Protein AF-A0A6C0LIT8-F1 (afdb_monomer)

pLDDT: mean 76.15, std 15.79, range [43.91, 97.25]

Mean predicted aligned error: 13.88 Å

Foldseek 3Di:
DPPPVVVVVVPVPPPDPPVVVVVVVVVVVVVVVVVVVVVVVVVVVVVVVVVVVCQVVLLVVLQVVLVVLVPDDADPVLSVVSNCCSVPVRNCSVVSVVVDCRRSVPDPPDPPPPPPDD

Secondary structure (DSSP, 8-state):
---HHHHHHHHTTSSSHHHHHHHHHHHHHHHHHHHHHHHHHHHHHHHHHHHHHHHHHHHHHHHHHHHHHHTSS--HHHHHHHHHHHHHHGGGHHHHHHH-TTTTTT-TT---------

Sequence (118 aa):
MTDFTRDLKLNEKREPFSNTVKISSYYNVSEYNILSQIIIWIYYVWWGLIFLSIWIVAGLSAFFASIACLFYDSSLGDKIAGLLIAMLFGPFYWFFYIYKSTYCNSYPAYMPVVNYYD

Radius of gyration: 35.75 Å; Cα contacts (8 Å, |Δi|>4): 61; chains: 1; bounding box: 73×30×105 Å

Organism: NCBI:txid1070528

Solvent-accessible surface area (backbone atoms only — not comparable to full-atom values): 6940 Å² total; per-residue (Å²): 145,80,72,73,71,65,61,61,72,67,65,74,80,76,76,72,67,72,60,56,58,54,53,57,52,53,54,58,56,55,52,52,56,51,55,54,50,52,53,53,51,53,52,52,52,53,53,50,52,54,53,52,50,51,47,51,54,41,16,51,51,28,40,53,50,35,58,58,36,62,78,41,81,49,59,72,66,57,46,52,51,44,41,52,35,10,73,76,48,20,47,54,24,57,56,55,49,68,73,34,75,61,56,40,64,77,64,95,82,67,82,73,84,74,79,85,74,135

Structure (mmCIF, N/CA/C/O backbone):
data_AF-A0A6C0LIT8-F1
#
_entry.id   AF-A0A6C0LIT8-F1
#
loop_
_atom_site.group_PDB
_atom_site.id
_atom_site.type_symbol
_atom_site.label_atom_id
_atom_site.label_alt_id
_atom_site.label_comp_id
_atom_site.label_asym_id
_atom_site.label_entity_id
_atom_site.label_seq_id
_atom_site.pdbx_PDB_ins_code
_atom_site.Cartn_x
_atom_site.Cartn_y
_atom_site.Cartn_z
_atom_site.occupancy
_atom_site.B_iso_or_equiv
_atom_site.auth_seq_id
_atom_site.auth_comp_id
_atom_site.auth_asym_id
_atom_site.auth_atom_id
_atom_site.pdbx_PDB_model_num
ATOM 1 N N . MET A 1 1 ? -54.266 19.699 71.898 1.00 55.69 1 MET A N 1
ATOM 2 C CA . MET A 1 1 ? -52.949 19.027 71.820 1.00 55.69 1 MET A CA 1
ATOM 3 C C . MET A 1 1 ? -53.089 17.769 70.954 1.00 55.69 1 MET A C 1
ATOM 5 O O . MET A 1 1 ? -52.982 16.665 71.458 1.00 55.69 1 MET A O 1
ATOM 9 N N . THR A 1 2 ? -53.433 17.921 69.668 1.00 58.38 2 THR A N 1
ATOM 10 C CA . THR A 1 2 ? -53.763 16.793 68.758 1.00 58.38 2 THR A CA 1
ATOM 11 C C . THR A 1 2 ? -53.360 17.043 67.297 1.00 58.38 2 THR A C 1
ATOM 13 O O . THR A 1 2 ? -53.757 16.285 66.418 1.00 58.38 2 THR A O 1
ATOM 16 N N . ASP A 1 3 ? -52.571 18.083 67.008 1.00 59.72 3 ASP A N 1
ATOM 17 C CA . ASP A 1 3 ? -52.369 18.527 65.617 1.00 59.72 3 ASP A CA 1
ATOM 18 C C . ASP A 1 3 ? -51.048 18.063 64.979 1.00 59.72 3 ASP A C 1
ATOM 20 O O . ASP A 1 3 ? -50.914 18.069 63.765 1.00 59.72 3 ASP A O 1
ATOM 24 N N . PHE A 1 4 ? -50.090 17.563 65.764 1.00 62.50 4 PHE A N 1
ATOM 25 C CA . PHE A 1 4 ? -48.741 17.259 65.261 1.00 62.50 4 PHE A CA 1
ATOM 26 C C . PHE A 1 4 ? -48.618 15.907 64.529 1.00 62.50 4 PHE A C 1
ATOM 28 O O . PHE A 1 4 ? -47.696 15.681 63.749 1.00 62.50 4 PHE A O 1
ATOM 35 N 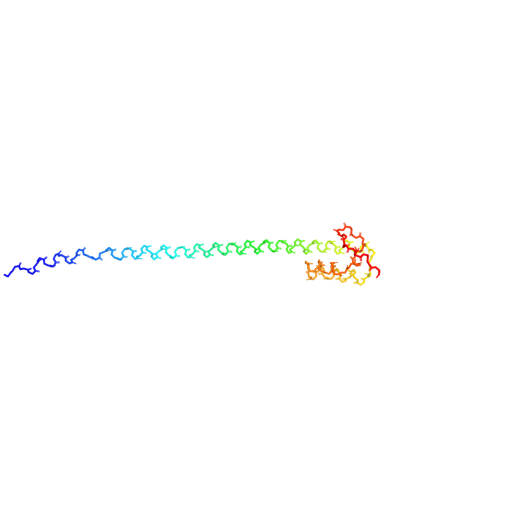N . THR A 1 5 ? -49.550 14.976 64.745 1.00 61.19 5 THR A N 1
ATOM 36 C CA . THR A 1 5 ? -49.511 13.637 64.128 1.00 61.19 5 THR A CA 1
ATOM 37 C C . THR A 1 5 ? -50.040 13.601 62.695 1.00 61.19 5 THR A C 1
ATOM 39 O O . THR A 1 5 ? -49.826 12.605 62.001 1.00 61.19 5 THR A O 1
ATOM 42 N N . ARG A 1 6 ? -50.711 14.661 62.220 1.00 59.78 6 ARG A N 1
ATOM 43 C CA . ARG A 1 6 ? -51.253 14.706 60.852 1.00 59.78 6 ARG A CA 1
ATOM 44 C C . ARG A 1 6 ? -50.184 15.054 59.811 1.00 59.78 6 ARG A C 1
ATOM 46 O O . ARG A 1 6 ? -50.210 14.488 58.721 1.00 59.78 6 ARG A O 1
ATOM 53 N N . ASP A 1 7 ? -49.200 15.873 60.177 1.00 58.22 7 ASP A N 1
ATOM 54 C CA . ASP A 1 7 ? -48.156 16.340 59.254 1.00 58.22 7 ASP A CA 1
ATOM 55 C C . ASP A 1 7 ? -47.043 15.311 59.020 1.00 58.22 7 ASP A C 1
ATOM 57 O O . ASP A 1 7 ? -46.482 15.227 57.926 1.00 58.22 7 ASP A O 1
ATOM 61 N N . LEU A 1 8 ? -46.774 14.439 59.999 1.00 60.09 8 LEU A N 1
ATOM 62 C CA . LEU A 1 8 ? -45.785 13.365 59.844 1.00 60.09 8 LEU A CA 1
ATOM 63 C C . LEU A 1 8 ? -46.221 12.310 58.815 1.00 60.09 8 LEU A C 1
ATOM 65 O O . LEU A 1 8 ? -45.389 11.778 58.085 1.00 60.09 8 LEU A O 1
ATOM 69 N N . LYS A 1 9 ? -47.529 12.062 58.675 1.00 57.44 9 LYS A N 1
ATOM 70 C CA . LYS A 1 9 ? -48.057 11.070 57.722 1.00 57.44 9 LYS A CA 1
ATOM 71 C C . LYS A 1 9 ? -48.025 11.534 56.260 1.00 57.44 9 LYS A C 1
ATOM 73 O O . LYS A 1 9 ? -48.156 10.707 55.359 1.00 57.44 9 LYS A O 1
ATOM 78 N N . LEU A 1 10 ? -47.864 12.836 56.012 1.00 58.12 10 LEU A N 1
ATOM 79 C CA . LEU A 1 10 ? -47.835 13.416 54.663 1.00 58.12 1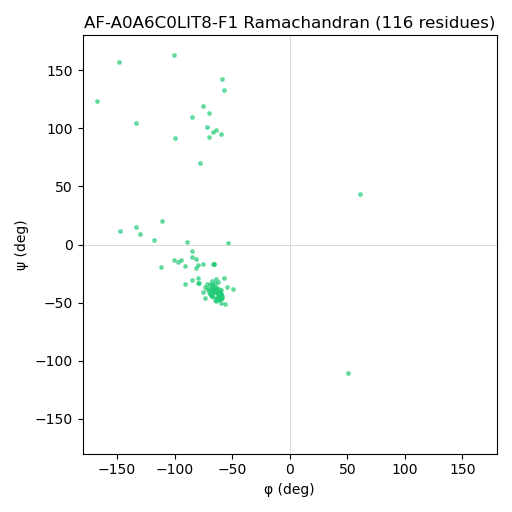0 LEU A CA 1
ATOM 80 C C . LEU A 1 10 ? -46.425 13.491 54.059 1.00 58.12 10 LEU A C 1
ATOM 82 O O . LEU A 1 10 ? -46.301 13.579 52.836 1.00 58.12 10 LEU A O 1
ATOM 86 N N . ASN A 1 11 ? -45.372 13.410 54.877 1.00 54.59 11 ASN A N 1
ATOM 87 C CA . ASN A 1 11 ? -43.986 13.541 54.414 1.00 54.59 11 ASN A CA 1
ATOM 88 C C . ASN A 1 11 ? -43.285 12.210 54.102 1.00 54.59 11 ASN A C 1
ATOM 90 O O . ASN A 1 11 ? -42.276 12.212 53.408 1.00 54.59 11 ASN A O 1
ATOM 94 N N . GLU A 1 12 ? -43.834 11.068 54.513 1.00 59.53 12 GLU A N 1
ATOM 95 C CA . GLU A 1 12 ? -43.211 9.757 54.260 1.00 59.53 12 GLU A CA 1
ATOM 96 C C . GLU A 1 12 ? -43.445 9.228 52.829 1.00 59.53 12 GLU A C 1
ATOM 98 O O . GLU A 1 12 ? -42.721 8.368 52.337 1.00 59.53 12 GLU A O 1
ATOM 103 N N . LYS A 1 13 ? -44.430 9.764 52.096 1.00 54.25 13 LYS A N 1
ATOM 104 C CA . LYS A 1 13 ? -44.814 9.240 50.771 1.00 54.25 13 LYS A CA 1
ATOM 105 C C . LYS A 1 13 ? -44.068 9.836 49.571 1.00 54.25 13 LYS A C 1
ATOM 107 O O . LYS A 1 13 ? -44.396 9.475 48.441 1.00 54.25 13 LYS A O 1
ATOM 112 N N . ARG A 1 14 ? -43.107 10.748 49.762 1.00 58.53 14 ARG A N 1
ATOM 113 C CA . ARG A 1 14 ? -42.633 11.629 48.675 1.00 58.53 14 ARG A CA 1
ATOM 114 C C . ARG A 1 14 ? -41.209 11.406 48.142 1.00 58.53 14 ARG A C 1
ATOM 116 O O . ARG A 1 14 ? -40.702 12.303 47.486 1.00 58.53 14 ARG A O 1
ATOM 123 N N . GLU A 1 15 ? -40.580 10.244 48.343 1.00 65.62 15 GLU A N 1
ATOM 124 C CA . GLU A 1 15 ? -39.136 10.085 48.038 1.00 65.62 15 GLU A CA 1
ATOM 125 C C . GLU A 1 15 ? -38.647 8.874 47.181 1.00 65.62 15 GLU A C 1
ATOM 127 O O . GLU A 1 15 ? -37.436 8.749 47.024 1.00 65.62 15 GLU A O 1
ATOM 132 N N . PRO A 1 16 ? -39.451 8.005 46.520 1.00 57.81 16 PRO A N 1
ATOM 133 C CA . PRO A 1 16 ? -38.854 6.975 45.641 1.00 57.81 16 PRO A CA 1
ATOM 134 C C . PRO A 1 16 ? -38.814 7.317 44.134 1.00 57.81 16 PRO A C 1
ATOM 136 O O . PRO A 1 16 ? -38.099 6.661 43.376 1.00 57.81 16 PRO A O 1
ATOM 139 N N . PHE A 1 17 ? -39.560 8.323 43.658 1.00 61.84 17 PHE A N 1
ATOM 140 C CA . PHE A 1 17 ? -39.765 8.520 42.208 1.00 61.84 17 PHE A CA 1
ATOM 141 C C . PHE A 1 17 ? -38.653 9.325 41.507 1.00 61.84 17 PHE A C 1
ATOM 143 O O . PHE A 1 17 ? -38.350 9.091 40.342 1.00 61.84 17 PHE A O 1
ATOM 150 N N . SER A 1 18 ? -37.994 10.252 42.208 1.00 60.62 18 SER A N 1
ATOM 151 C CA . SER A 1 18 ? -36.944 11.102 41.612 1.00 60.62 18 SER A CA 1
ATOM 152 C C . SER A 1 18 ? -35.670 10.316 41.263 1.00 60.62 18 SER A C 1
ATOM 154 O O . SER A 1 18 ? -35.015 10.572 40.250 1.00 60.62 18 SER A O 1
ATOM 156 N N . ASN A 1 19 ? -35.336 9.309 42.072 1.00 60.41 19 ASN A N 1
ATOM 157 C CA . ASN A 1 19 ? -34.105 8.537 41.907 1.00 60.41 19 ASN A CA 1
ATOM 158 C C . ASN A 1 19 ? -34.212 7.485 40.795 1.00 60.41 19 ASN A C 1
ATOM 160 O O . ASN A 1 19 ? -33.244 7.255 40.076 1.00 60.41 19 ASN A O 1
ATOM 164 N N . THR A 1 20 ? -35.389 6.899 40.581 1.00 61.72 20 THR A N 1
ATOM 165 C CA . THR A 1 20 ? -35.601 5.890 39.530 1.00 61.72 20 THR A CA 1
ATOM 166 C C . THR A 1 20 ? -35.541 6.485 38.119 1.00 61.72 20 THR A C 1
ATOM 168 O O . THR A 1 20 ? -34.941 5.881 37.229 1.00 61.72 20 THR A O 1
ATOM 171 N N . VAL A 1 21 ? -36.050 7.706 37.917 1.00 66.75 21 VAL A N 1
ATOM 172 C CA . VAL A 1 21 ? -35.983 8.403 36.615 1.00 66.75 21 VAL A CA 1
ATOM 173 C C . VAL A 1 21 ? -34.542 8.783 36.241 1.00 66.75 21 VAL A C 1
ATOM 175 O O . VAL A 1 21 ? -34.144 8.645 35.083 1.00 66.75 21 VAL A O 1
ATOM 178 N N . LYS A 1 22 ? -33.720 9.205 37.212 1.00 67.56 22 LYS A N 1
ATOM 179 C CA . LYS A 1 22 ? -32.308 9.552 36.966 1.00 67.56 22 LYS A CA 1
ATOM 180 C C . LYS A 1 22 ? -31.458 8.343 36.579 1.00 67.56 22 LYS A C 1
ATOM 182 O O . LYS A 1 22 ? -30.606 8.462 35.702 1.00 67.56 22 LYS A O 1
ATOM 187 N N . ILE A 1 23 ? -31.706 7.190 37.200 1.00 64.31 23 ILE A N 1
ATOM 188 C CA . ILE A 1 23 ? -30.954 5.960 36.930 1.00 64.31 23 ILE A CA 1
ATOM 189 C C . ILE A 1 23 ? -31.242 5.459 35.506 1.00 64.31 23 ILE A C 1
ATOM 191 O O . ILE A 1 23 ? -30.307 5.165 34.768 1.00 64.31 23 ILE A O 1
ATOM 195 N N . SER A 1 24 ? -32.508 5.450 35.071 1.00 67.25 24 SER A N 1
ATOM 196 C CA . SER A 1 24 ? -32.876 5.013 33.714 1.00 67.25 24 SER A CA 1
ATOM 197 C C . SER A 1 24 ? -32.249 5.877 32.608 1.00 67.25 24 SER A C 1
ATOM 199 O O . SER A 1 24 ? -31.794 5.349 31.596 1.00 67.25 24 SER A O 1
ATOM 201 N N . SER A 1 25 ? -32.151 7.194 32.812 1.00 66.12 25 SER A N 1
ATOM 202 C CA . SER A 1 25 ? -31.486 8.097 31.861 1.00 66.12 25 SER A CA 1
ATOM 203 C C . SER A 1 25 ? -29.978 7.822 31.745 1.00 66.12 25 SER A C 1
ATOM 205 O O . SER A 1 25 ? -29.437 7.786 30.641 1.00 66.12 25 SER A O 1
ATOM 207 N N . TYR A 1 26 ? -29.301 7.547 32.866 1.00 67.38 26 TYR A N 1
ATOM 208 C CA . TYR A 1 26 ? -27.855 7.293 32.878 1.00 67.38 26 TYR A CA 1
ATOM 209 C C . TYR A 1 26 ? -27.456 6.014 32.128 1.00 67.38 26 TYR A C 1
ATOM 211 O O . TYR A 1 26 ? -26.444 6.017 31.427 1.00 67.38 26 TYR A O 1
ATOM 219 N N . TYR A 1 27 ? -28.254 4.945 32.233 1.00 68.06 27 TYR A N 1
ATOM 220 C CA . TYR A 1 27 ? -28.010 3.703 31.490 1.00 68.06 27 TYR A CA 1
ATOM 221 C C . TYR A 1 27 ? -28.206 3.878 29.977 1.00 68.06 27 TYR A C 1
ATOM 223 O O . TYR A 1 27 ? -27.375 3.425 29.196 1.00 68.06 27 TYR A O 1
ATOM 231 N N . ASN A 1 28 ? -29.237 4.613 29.550 1.00 66.00 28 ASN A N 1
ATOM 232 C CA . ASN A 1 28 ? -29.483 4.846 28.123 1.00 66.00 28 ASN A CA 1
ATOM 233 C C . ASN A 1 28 ? -28.379 5.696 27.458 1.00 66.00 28 ASN A C 1
ATOM 235 O O . ASN A 1 28 ? -28.025 5.465 26.302 1.00 66.00 28 ASN A O 1
ATOM 239 N N . VAL A 1 29 ? -27.807 6.668 28.181 1.00 73.94 29 VAL A N 1
ATOM 240 C CA . VAL A 1 29 ? -26.719 7.519 27.664 1.00 73.94 29 VAL A CA 1
ATOM 241 C C . VAL A 1 29 ? -25.388 6.757 27.579 1.00 73.94 29 VAL A C 1
ATOM 243 O O . VAL A 1 29 ? -24.623 6.968 26.636 1.00 73.94 29 VAL A O 1
ATOM 246 N N . SER A 1 30 ? -25.090 5.864 28.531 1.00 75.00 30 SER A N 1
ATOM 247 C CA . SER A 1 30 ? -23.843 5.088 28.513 1.00 75.00 30 SER A CA 1
ATOM 248 C C . SER A 1 30 ? -23.836 4.014 27.422 1.00 75.00 30 SER A C 1
ATOM 250 O O . SER A 1 30 ? -22.821 3.842 26.748 1.00 75.00 30 SER A O 1
ATOM 252 N N . GLU A 1 31 ? -24.967 3.350 27.185 1.00 75.75 31 GLU A N 1
ATOM 253 C CA . GLU A 1 31 ? -25.089 2.292 26.178 1.00 75.75 31 GLU A CA 1
ATOM 254 C C . GLU A 1 31 ? -24.996 2.841 24.743 1.00 75.75 31 GLU A C 1
ATOM 256 O O . GLU A 1 31 ? -24.283 2.282 23.905 1.00 75.75 31 GLU A O 1
ATOM 261 N N . TYR A 1 32 ? -25.604 4.004 24.473 1.00 77.00 32 TYR A N 1
ATOM 262 C CA . TYR A 1 32 ? -25.520 4.658 23.161 1.00 77.00 32 TYR A CA 1
ATOM 263 C C . TYR A 1 32 ? -24.087 5.078 22.796 1.00 77.00 32 TYR A C 1
ATOM 265 O O . TYR A 1 32 ? -23.650 4.915 21.652 1.0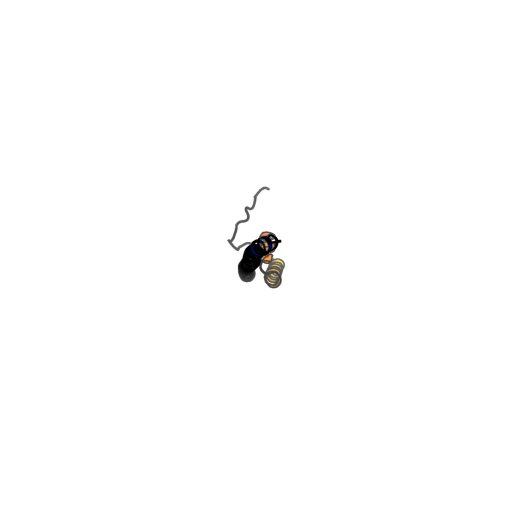0 77.00 32 TYR A O 1
ATOM 273 N N . ASN A 1 33 ? -23.320 5.567 23.774 1.00 83.25 33 ASN A N 1
ATOM 274 C CA . ASN A 1 33 ? -21.926 5.948 23.555 1.00 83.25 33 ASN A CA 1
ATOM 275 C C . ASN A 1 33 ? -21.040 4.743 23.202 1.00 83.25 33 ASN A C 1
ATOM 277 O O . ASN A 1 33 ? -20.123 4.888 22.397 1.00 83.25 33 ASN A O 1
ATOM 281 N N . ILE A 1 34 ? -21.320 3.553 23.742 1.00 88.88 34 ILE A N 1
ATOM 282 C CA . ILE A 1 34 ? -20.540 2.341 23.451 1.00 88.88 34 ILE A CA 1
ATOM 283 C C . ILE A 1 34 ? -20.848 1.820 22.041 1.00 88.88 34 ILE A C 1
ATOM 285 O O . ILE A 1 34 ? -19.923 1.538 21.277 1.00 88.88 34 ILE A O 1
ATOM 289 N N . LEU A 1 35 ? -22.128 1.746 21.663 1.00 88.38 35 LEU A N 1
ATOM 290 C CA . LEU A 1 35 ? -22.535 1.273 20.334 1.00 88.38 35 LEU A CA 1
ATOM 291 C C . LEU A 1 35 ? -21.991 2.171 19.214 1.00 88.38 35 LEU A C 1
ATOM 293 O O . LEU A 1 35 ? -21.472 1.667 18.218 1.00 88.38 35 LEU A O 1
ATOM 297 N N . SER A 1 36 ? -22.040 3.492 19.403 1.00 90.06 36 SER A N 1
ATOM 298 C CA . SER A 1 36 ? -21.488 4.470 18.455 1.00 90.06 36 SER A CA 1
ATOM 299 C C . SER A 1 36 ? -19.987 4.269 18.218 1.00 90.06 36 SER A C 1
ATOM 301 O O . SER A 1 36 ? -19.537 4.207 17.073 1.00 90.06 36 SER A O 1
ATOM 303 N N . GLN A 1 37 ? -19.211 4.080 19.290 1.00 91.88 37 GLN A N 1
ATOM 304 C CA . GLN A 1 37 ? -17.770 3.848 19.182 1.00 91.88 37 GLN A CA 1
ATOM 305 C C . GLN A 1 37 ? -17.468 2.575 18.385 1.00 91.88 37 GLN A C 1
ATOM 307 O O . GLN A 1 37 ? -16.648 2.606 17.471 1.00 91.88 37 GLN A O 1
ATOM 312 N N . ILE A 1 38 ? -18.165 1.470 18.664 1.00 95.56 38 ILE A N 1
ATOM 313 C CA . ILE A 1 38 ? -17.956 0.193 17.960 1.00 95.56 38 ILE A CA 1
ATOM 314 C C . ILE A 1 38 ? -18.203 0.339 16.452 1.00 95.56 38 ILE A C 1
ATOM 316 O O . ILE A 1 38 ? -17.406 -0.151 15.652 1.00 95.56 38 ILE A O 1
ATOM 320 N N . ILE A 1 39 ? -19.262 1.046 16.047 1.00 95.94 39 ILE A N 1
ATOM 321 C CA . ILE A 1 39 ? -19.576 1.279 14.628 1.00 95.94 39 ILE A CA 1
ATOM 322 C C . ILE A 1 39 ? -18.447 2.054 13.938 1.00 95.94 39 ILE A C 1
ATOM 324 O O . ILE A 1 39 ? -18.032 1.692 12.836 1.00 95.94 39 ILE A O 1
ATOM 328 N N . ILE A 1 40 ? -17.917 3.086 14.599 1.00 95.50 40 ILE A N 1
ATOM 329 C CA . ILE A 1 40 ? -16.802 3.885 14.083 1.00 95.50 40 ILE A CA 1
ATOM 330 C C . ILE A 1 40 ? -15.561 3.005 13.872 1.00 95.50 40 ILE A C 1
ATOM 332 O O . ILE A 1 40 ? -14.951 3.047 12.803 1.00 95.50 40 ILE A O 1
ATOM 336 N N . TRP A 1 41 ? -15.219 2.153 14.842 1.00 96.06 41 TRP A N 1
ATOM 337 C CA . TRP A 1 41 ? -14.103 1.211 14.712 1.00 96.06 41 TRP A CA 1
ATOM 338 C C . TRP A 1 41 ? -14.294 0.243 13.543 1.00 96.06 41 TRP A C 1
ATOM 340 O O . TRP A 1 41 ? -13.376 0.069 12.742 1.00 96.06 41 TRP A O 1
ATOM 350 N N . ILE A 1 42 ? -15.486 -0.341 13.397 1.00 97.06 42 ILE A N 1
ATOM 351 C CA . ILE A 1 42 ? -15.806 -1.245 12.283 1.00 97.06 42 ILE A CA 1
ATOM 352 C C . ILE A 1 42 ? -15.627 -0.530 10.940 1.00 97.06 42 ILE A C 1
ATOM 354 O O . ILE A 1 42 ? -15.025 -1.094 10.027 1.00 97.06 42 ILE A O 1
ATOM 358 N N . TYR A 1 43 ? -16.098 0.712 10.825 1.00 97.06 43 TYR A N 1
ATOM 359 C CA . TYR A 1 43 ? -15.965 1.508 9.607 1.00 97.06 43 TYR A CA 1
ATOM 360 C C . TYR A 1 43 ? -14.499 1.759 9.229 1.00 97.06 43 TYR A C 1
ATOM 362 O O . TYR A 1 43 ? -14.121 1.550 8.075 1.00 97.06 43 TYR A O 1
ATOM 370 N N . TYR A 1 44 ? -13.653 2.146 10.189 1.00 96.81 44 TYR A N 1
ATOM 371 C CA . TYR A 1 44 ? -12.225 2.360 9.934 1.00 96.81 44 TYR A CA 1
ATOM 372 C C . TYR A 1 44 ? -11.490 1.072 9.568 1.00 96.81 44 TYR A C 1
ATOM 374 O O . TYR A 1 44 ? -10.655 1.082 8.664 1.00 96.81 44 TYR A O 1
ATOM 382 N N . VAL A 1 45 ? -11.819 -0.042 10.227 1.00 97.25 45 VAL A N 1
ATOM 383 C CA . VAL A 1 45 ? -11.248 -1.354 9.898 1.00 97.25 45 VAL A CA 1
ATOM 384 C C . VAL A 1 45 ? -11.610 -1.749 8.466 1.00 97.25 45 VAL A C 1
ATOM 386 O O . VAL A 1 45 ? -10.729 -2.126 7.694 1.00 97.25 45 VAL A O 1
ATOM 389 N N . TRP A 1 46 ? -12.877 -1.598 8.075 1.00 96.44 46 TRP A N 1
ATOM 390 C CA . TRP A 1 46 ? -13.328 -1.868 6.708 1.00 96.44 46 TRP A CA 1
ATOM 391 C C . TRP A 1 46 ? -12.616 -1.001 5.670 1.00 96.44 46 TRP A C 1
ATOM 393 O O . TRP A 1 46 ? -12.125 -1.519 4.666 1.00 96.44 46 TRP A O 1
ATOM 403 N N . TRP A 1 47 ? -12.499 0.302 5.924 1.00 96.38 47 TRP A N 1
ATOM 404 C CA . TRP A 1 47 ? -11.757 1.208 5.046 1.00 96.38 47 TRP A CA 1
ATOM 405 C C . TRP A 1 47 ? -10.283 0.825 4.908 1.00 96.38 47 TRP A C 1
ATOM 407 O O . TRP A 1 47 ? -9.745 0.844 3.799 1.00 96.38 47 TRP A O 1
ATOM 417 N N . GLY A 1 48 ? -9.643 0.423 6.008 1.00 97.12 48 GLY A N 1
ATOM 418 C CA . GLY A 1 48 ? -8.267 -0.065 6.002 1.00 97.12 48 GLY A CA 1
ATOM 419 C C . GLY A 1 48 ? -8.087 -1.305 5.124 1.00 97.12 48 GLY A C 1
ATOM 420 O O . GLY A 1 48 ? -7.138 -1.369 4.345 1.00 97.12 48 GLY A O 1
ATOM 421 N N . LEU A 1 49 ? -9.023 -2.258 5.183 1.00 96.62 49 LEU A N 1
ATOM 422 C CA . LEU A 1 49 ? -8.987 -3.466 4.352 1.00 96.62 49 LEU A CA 1
ATOM 423 C C . LEU A 1 49 ? -9.128 -3.152 2.860 1.00 96.62 49 LEU A C 1
ATOM 425 O O . LEU A 1 49 ? -8.414 -3.737 2.042 1.00 96.62 49 LEU A O 1
ATOM 429 N N . ILE A 1 50 ? -10.005 -2.215 2.495 1.00 96.88 50 ILE A N 1
ATOM 430 C CA . ILE A 1 50 ? -10.183 -1.791 1.098 1.00 96.88 50 ILE A CA 1
ATOM 431 C C . ILE A 1 50 ? -8.899 -1.137 0.582 1.00 96.88 50 ILE A C 1
ATOM 433 O O . ILE A 1 50 ? -8.398 -1.514 -0.478 1.00 96.88 50 ILE A O 1
ATOM 437 N N . PHE A 1 51 ? -8.333 -0.203 1.349 1.00 96.19 51 PHE A N 1
ATOM 438 C CA . PHE A 1 51 ? -7.088 0.469 0.984 1.00 96.19 51 PHE A CA 1
ATOM 439 C C . PHE A 1 51 ? -5.931 -0.524 0.820 1.00 96.19 51 PHE A C 1
ATOM 441 O O . PHE A 1 51 ? -5.224 -0.491 -0.187 1.00 96.19 51 PHE A O 1
ATOM 448 N N . LEU A 1 52 ? -5.782 -1.459 1.764 1.00 95.50 52 LEU A N 1
ATOM 449 C CA . LEU A 1 52 ? -4.763 -2.505 1.708 1.00 95.50 52 LEU A CA 1
ATOM 450 C C . LEU A 1 52 ? -4.933 -3.401 0.474 1.00 95.50 52 LEU A C 1
ATOM 452 O O . LEU A 1 52 ? -3.955 -3.729 -0.193 1.00 95.50 52 LEU A O 1
ATOM 456 N N . SER A 1 53 ? -6.173 -3.761 0.141 1.00 95.06 53 SER A N 1
ATOM 457 C CA . SER A 1 53 ? -6.475 -4.596 -1.025 1.00 95.06 53 SER A CA 1
ATOM 458 C C . SER A 1 53 ? -6.082 -3.899 -2.328 1.00 95.06 53 SER A C 1
ATOM 460 O O . SER A 1 53 ? -5.405 -4.493 -3.167 1.00 95.06 53 SER A O 1
ATOM 462 N N . ILE A 1 54 ? -6.434 -2.617 -2.477 1.00 95.00 54 ILE A N 1
ATOM 463 C CA . ILE A 1 54 ? -6.042 -1.805 -3.638 1.00 95.00 54 ILE A CA 1
ATOM 464 C C . ILE A 1 54 ? -4.516 -1.687 -3.712 1.00 95.00 54 ILE A C 1
ATOM 466 O O . ILE A 1 54 ? -3.947 -1.836 -4.792 1.00 95.00 54 ILE A O 1
ATOM 470 N N . TRP A 1 55 ? -3.841 -1.484 -2.577 1.00 93.75 55 TRP A N 1
ATOM 471 C CA . TRP A 1 55 ? -2.383 -1.377 -2.511 1.00 93.75 55 TRP A CA 1
ATOM 472 C C . TRP A 1 55 ? -1.679 -2.651 -2.991 1.00 93.75 55 TRP A C 1
ATOM 474 O O . TRP A 1 55 ? -0.742 -2.580 -3.787 1.00 93.75 55 TRP A O 1
ATOM 484 N N . ILE A 1 56 ? -2.156 -3.821 -2.556 1.00 94.19 56 ILE A N 1
ATOM 485 C CA . ILE A 1 56 ? -1.612 -5.121 -2.969 1.00 94.19 56 ILE A CA 1
ATOM 486 C C . ILE A 1 56 ? -1.831 -5.346 -4.465 1.00 94.19 56 ILE A C 1
ATOM 488 O O . ILE A 1 56 ? -0.888 -5.704 -5.166 1.00 94.19 56 ILE A O 1
ATOM 492 N N . VAL A 1 57 ? -3.042 -5.105 -4.975 1.00 94.44 57 VAL A N 1
ATOM 493 C CA . VAL A 1 57 ? -3.346 -5.288 -6.404 1.00 94.44 57 VAL A CA 1
ATOM 494 C C . VAL A 1 57 ? -2.521 -4.330 -7.264 1.00 94.44 57 VAL A C 1
ATOM 496 O O . VAL A 1 57 ? -1.963 -4.742 -8.282 1.00 94.44 57 VAL A O 1
ATOM 499 N N . ALA A 1 58 ? -2.379 -3.072 -6.847 1.00 91.31 58 ALA A N 1
ATOM 500 C CA . ALA A 1 58 ? -1.576 -2.077 -7.549 1.00 91.31 58 ALA A CA 1
ATOM 501 C C . ALA A 1 58 ? -0.071 -2.407 -7.520 1.00 91.31 58 ALA A C 1
ATOM 503 O O . ALA A 1 58 ? 0.606 -2.224 -8.530 1.00 91.31 58 ALA A O 1
ATOM 504 N N . GLY A 1 59 ? 0.455 -2.931 -6.409 1.00 90.44 59 GLY A N 1
ATOM 505 C CA . GLY A 1 59 ? 1.845 -3.387 -6.317 1.00 90.44 59 GLY A CA 1
ATOM 506 C C . GLY A 1 59 ? 2.113 -4.657 -7.130 1.00 90.44 59 GLY A C 1
ATOM 507 O O . GLY A 1 59 ? 3.123 -4.755 -7.824 1.00 90.44 59 GLY A O 1
ATOM 508 N N . LEU A 1 60 ? 1.183 -5.611 -7.109 1.00 91.88 60 LEU A N 1
ATOM 509 C CA . LEU A 1 60 ? 1.307 -6.852 -7.867 1.00 91.88 60 LEU A CA 1
ATOM 510 C C . LEU A 1 60 ? 1.240 -6.595 -9.378 1.00 91.88 60 LEU A C 1
ATOM 512 O O . LEU A 1 60 ? 2.060 -7.110 -10.136 1.00 91.88 60 LEU A O 1
ATOM 516 N N . SER A 1 61 ? 0.301 -5.758 -9.820 1.00 90.56 61 SER A N 1
ATOM 517 C CA . SER A 1 61 ? 0.210 -5.349 -11.226 1.00 90.56 61 SER A CA 1
ATOM 518 C C . SER A 1 61 ? 1.434 -4.547 -11.676 1.00 90.56 61 SER A C 1
ATOM 520 O O . SER A 1 61 ? 1.916 -4.782 -12.780 1.00 90.56 61 SER A O 1
ATOM 522 N N . ALA A 1 62 ? 1.998 -3.688 -10.820 1.00 88.94 62 ALA A N 1
ATOM 523 C CA . ALA A 1 62 ? 3.259 -2.998 -11.090 1.00 88.94 62 ALA A CA 1
ATOM 524 C C . ALA A 1 62 ? 4.432 -3.967 -11.309 1.00 88.94 62 ALA A C 1
ATOM 526 O O . ALA A 1 62 ? 5.225 -3.789 -12.232 1.00 88.94 62 ALA A O 1
ATOM 527 N N . PHE A 1 63 ? 4.528 -5.022 -10.497 1.00 87.25 63 PHE A N 1
ATOM 528 C CA . PHE A 1 63 ? 5.557 -6.048 -10.655 1.00 87.25 63 PHE A CA 1
ATOM 529 C C . PHE A 1 63 ? 5.430 -6.787 -11.995 1.00 87.25 63 PHE A C 1
ATOM 531 O O . PHE A 1 63 ? 6.408 -6.896 -12.737 1.00 87.25 63 PHE A O 1
ATOM 538 N N . PHE A 1 64 ? 4.220 -7.230 -12.351 1.00 88.88 64 PHE A N 1
ATOM 539 C CA . PHE A 1 64 ? 3.976 -7.879 -13.643 1.00 88.88 64 PHE A CA 1
ATOM 540 C C . PHE A 1 64 ? 4.208 -6.938 -14.829 1.00 88.88 64 PHE A C 1
ATOM 542 O O . PHE A 1 64 ? 4.817 -7.352 -15.815 1.00 88.88 64 PHE A O 1
ATOM 549 N N . ALA A 1 65 ? 3.7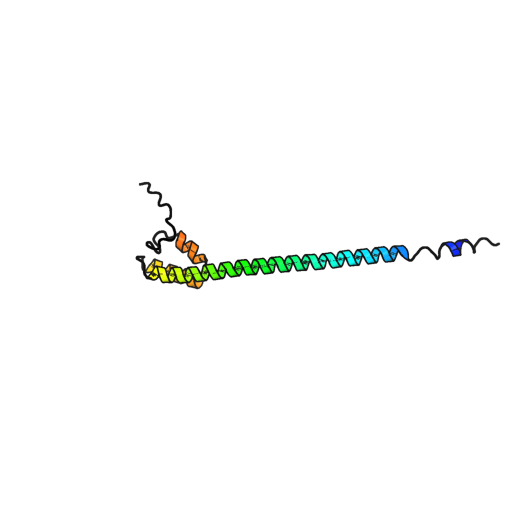81 -5.678 -14.730 1.00 85.38 65 ALA A N 1
ATOM 550 C CA . ALA A 1 65 ? 4.029 -4.664 -15.749 1.00 85.38 65 ALA A CA 1
ATOM 551 C C . ALA A 1 65 ? 5.532 -4.425 -15.937 1.00 85.38 65 ALA A C 1
ATOM 553 O O . ALA A 1 65 ? 6.019 -4.428 -17.064 1.00 85.38 65 ALA A O 1
ATOM 554 N N . SER A 1 66 ? 6.294 -4.323 -14.846 1.00 85.44 66 SER A N 1
ATOM 555 C CA . SER A 1 66 ? 7.742 -4.148 -14.908 1.00 85.44 66 SER A CA 1
ATOM 556 C C . SER A 1 66 ? 8.451 -5.321 -15.588 1.00 85.44 66 SER A C 1
ATOM 558 O O . SER A 1 66 ? 9.285 -5.097 -16.466 1.00 85.44 66 SER A O 1
ATOM 560 N N . ILE A 1 67 ? 8.071 -6.563 -15.260 1.00 86.31 67 ILE A N 1
ATOM 561 C CA . ILE A 1 67 ? 8.591 -7.760 -15.938 1.00 86.31 67 ILE A CA 1
ATOM 562 C C . ILE A 1 67 ? 8.231 -7.736 -17.421 1.00 86.31 67 ILE A C 1
ATOM 564 O O . ILE A 1 67 ? 9.096 -7.979 -18.261 1.00 86.31 67 ILE A O 1
ATOM 568 N N . ALA A 1 68 ? 6.980 -7.421 -17.762 1.00 84.62 68 ALA A N 1
ATOM 569 C CA . ALA A 1 68 ? 6.555 -7.344 -19.153 1.00 84.62 68 ALA A CA 1
ATOM 570 C C . ALA A 1 68 ? 7.366 -6.285 -19.922 1.00 84.62 68 ALA A C 1
ATOM 572 O O . ALA A 1 68 ? 7.808 -6.544 -21.039 1.00 84.62 68 ALA A O 1
ATOM 573 N N . CYS A 1 69 ? 7.661 -5.146 -19.293 1.00 81.00 69 CYS A N 1
ATOM 574 C CA . CYS A 1 69 ? 8.475 -4.066 -19.848 1.00 81.00 69 CYS A CA 1
ATOM 575 C C . CYS A 1 69 ? 9.952 -4.423 -20.086 1.00 81.00 69 CYS A C 1
ATOM 577 O O . CYS A 1 69 ? 10.616 -3.745 -20.875 1.00 81.00 69 CYS A O 1
ATOM 579 N N . LEU A 1 70 ? 10.483 -5.499 -19.490 1.00 81.75 70 LEU A N 1
ATOM 580 C CA . LEU A 1 70 ? 11.842 -5.975 -19.789 1.00 81.75 70 LEU A CA 1
ATOM 581 C C . LEU A 1 70 ? 11.990 -6.435 -21.247 1.00 81.75 70 LEU A C 1
ATOM 583 O O . LEU A 1 70 ? 13.075 -6.292 -21.821 1.00 81.75 70 LEU A O 1
ATOM 587 N N . PHE A 1 71 ? 10.903 -6.923 -21.848 1.00 79.25 71 PHE A N 1
ATOM 588 C CA . PHE A 1 71 ? 10.869 -7.459 -23.210 1.00 79.25 71 PHE A CA 1
ATOM 589 C C . PHE A 1 71 ? 10.677 -6.397 -24.304 1.00 79.25 71 PHE A C 1
ATOM 591 O O . PHE A 1 71 ? 10.765 -6.734 -25.479 1.00 79.25 71 PHE A O 1
ATOM 598 N N . TYR A 1 72 ? 10.451 -5.129 -23.945 1.00 78.62 72 TYR A N 1
ATOM 599 C CA . TYR A 1 72 ? 10.246 -4.039 -24.907 1.00 78.62 72 TYR A CA 1
ATOM 600 C C . TYR A 1 72 ? 11.498 -3.179 -25.110 1.00 78.62 72 TYR A C 1
ATOM 602 O O . TYR A 1 72 ? 12.426 -3.194 -24.293 1.00 78.62 72 TYR A O 1
ATOM 610 N N . ASP A 1 73 ? 11.516 -2.399 -26.192 1.00 66.69 73 ASP A N 1
ATOM 611 C CA . ASP A 1 73 ? 12.589 -1.454 -26.504 1.00 66.69 73 ASP A CA 1
ATOM 612 C C . ASP A 1 73 ? 12.547 -0.244 -25.558 1.00 66.69 73 ASP A C 1
ATOM 614 O O . ASP A 1 73 ? 11.735 0.670 -25.679 1.00 66.69 73 ASP A O 1
ATOM 618 N N . SER A 1 74 ? 13.432 -0.267 -24.564 1.00 72.88 74 SER A N 1
ATOM 619 C CA . SER A 1 74 ? 13.670 0.805 -23.594 1.00 72.88 74 SER A CA 1
ATOM 620 C C . SER A 1 74 ? 15.140 0.766 -23.186 1.00 72.88 74 SER A C 1
ATOM 622 O O . SER A 1 74 ? 15.785 -0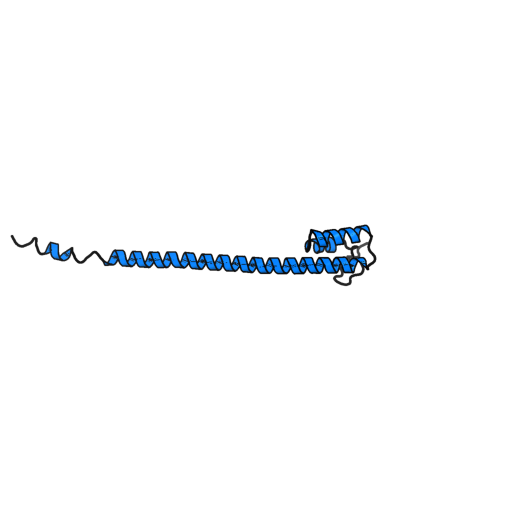.285 -23.278 1.00 72.88 74 SER A O 1
ATOM 624 N N . SER A 1 75 ? 15.674 1.886 -22.695 1.00 81.31 75 SER A N 1
ATOM 625 C CA . SER A 1 75 ? 17.046 1.925 -22.186 1.00 81.31 75 SER A CA 1
ATOM 626 C C . SER A 1 75 ? 17.231 0.917 -21.038 1.00 81.31 75 SER A C 1
ATOM 628 O O . SER A 1 75 ? 16.332 0.721 -20.213 1.00 81.31 75 SER A O 1
ATOM 630 N N . LEU A 1 76 ? 18.398 0.263 -20.977 1.00 80.25 76 LEU A N 1
ATOM 631 C CA . LEU A 1 76 ? 18.746 -0.682 -19.902 1.00 80.25 76 LEU A CA 1
ATOM 632 C C . LEU A 1 76 ? 18.609 -0.046 -18.509 1.00 80.25 76 LEU A C 1
ATOM 634 O O . LEU A 1 76 ? 18.157 -0.704 -17.573 1.00 80.25 76 LEU A O 1
ATOM 638 N N . GLY A 1 77 ? 18.951 1.241 -18.390 1.00 81.44 77 GLY A N 1
ATOM 639 C CA . GLY A 1 77 ? 18.816 2.000 -17.148 1.00 81.44 77 GLY A CA 1
ATOM 640 C C . GLY A 1 77 ? 17.361 2.147 -16.704 1.00 81.44 77 GLY A C 1
ATOM 641 O O . GLY A 1 77 ? 17.046 1.865 -15.550 1.00 81.44 77 GLY A O 1
ATOM 642 N N . ASP A 1 78 ? 16.458 2.503 -17.621 1.00 81.19 78 ASP A N 1
ATOM 643 C CA . ASP A 1 78 ? 15.039 2.669 -17.290 1.00 81.19 78 ASP A CA 1
ATOM 644 C C . ASP A 1 78 ? 14.381 1.325 -16.934 1.00 81.19 78 ASP A C 1
ATOM 646 O O . ASP A 1 78 ? 13.552 1.262 -16.027 1.00 81.19 78 ASP A O 1
ATOM 650 N N . LYS A 1 79 ? 14.800 0.225 -17.580 1.00 82.69 79 LYS A N 1
ATOM 651 C CA . LYS A 1 79 ? 14.344 -1.141 -17.262 1.00 82.69 79 LYS A CA 1
ATOM 652 C C . LYS A 1 79 ? 14.659 -1.529 -15.817 1.00 82.69 79 LYS A C 1
ATOM 654 O O . LYS A 1 79 ? 13.771 -1.976 -15.091 1.00 82.69 79 LYS A O 1
ATOM 659 N N . ILE A 1 80 ? 15.907 -1.326 -15.396 1.00 86.81 80 ILE A N 1
ATOM 660 C CA . ILE A 1 80 ? 16.366 -1.655 -14.040 1.00 86.81 80 ILE A CA 1
ATOM 661 C C . ILE A 1 80 ? 15.711 -0.729 -13.010 1.00 86.81 80 ILE A C 1
ATOM 663 O O . ILE A 1 80 ? 15.251 -1.204 -11.973 1.00 86.81 80 ILE A O 1
ATOM 667 N N . ALA A 1 81 ? 15.614 0.572 -13.303 1.00 86.25 81 ALA A N 1
ATOM 668 C CA . ALA A 1 81 ? 14.961 1.535 -12.421 1.00 86.25 81 ALA A CA 1
ATOM 669 C C . ALA A 1 81 ? 13.486 1.176 -12.193 1.00 86.25 81 ALA A C 1
ATOM 671 O O . ALA A 1 81 ? 13.041 1.110 -11.050 1.00 86.25 81 ALA A O 1
ATOM 672 N N . GLY A 1 82 ? 12.746 0.861 -13.258 1.00 84.69 82 GLY A N 1
ATOM 673 C CA . GLY A 1 82 ? 11.347 0.465 -13.142 1.00 84.69 82 GLY A CA 1
ATOM 674 C C . GLY A 1 82 ? 11.147 -0.839 -12.364 1.00 84.69 82 GLY A C 1
ATOM 675 O O . GLY A 1 82 ? 10.208 -0.930 -11.578 1.00 84.69 82 GLY A O 1
ATOM 676 N N . LEU A 1 83 ? 12.045 -1.821 -12.509 1.00 85.75 83 LEU A N 1
ATOM 677 C CA . LEU A 1 83 ? 12.003 -3.069 -11.731 1.00 85.75 83 LEU A CA 1
ATOM 678 C C . LEU A 1 83 ? 12.296 -2.840 -10.248 1.00 85.75 83 LEU A C 1
ATOM 680 O O . LEU A 1 83 ? 11.575 -3.349 -9.391 1.00 85.75 83 LEU A O 1
ATOM 684 N N . LEU A 1 84 ? 13.307 -2.029 -9.936 1.00 88.12 84 LEU A N 1
ATOM 685 C CA . LEU A 1 84 ? 13.631 -1.669 -8.556 1.00 88.12 84 LEU A CA 1
ATOM 686 C C . LEU A 1 84 ? 12.494 -0.882 -7.897 1.00 88.12 84 LEU A C 1
ATOM 688 O O . LEU A 1 84 ? 12.163 -1.143 -6.742 1.00 88.12 84 LEU A O 1
ATOM 692 N N . ILE A 1 85 ? 11.861 0.038 -8.628 1.00 86.75 85 ILE A N 1
ATOM 693 C CA . ILE A 1 85 ? 10.738 0.827 -8.113 1.00 86.75 85 ILE A CA 1
ATOM 694 C C . ILE A 1 85 ? 9.505 -0.058 -7.901 1.00 86.75 85 ILE A C 1
ATOM 696 O O . ILE A 1 85 ? 8.878 0.038 -6.849 1.00 86.75 85 ILE A O 1
ATOM 700 N N . ALA A 1 86 ? 9.181 -0.960 -8.832 1.00 87.81 86 ALA A N 1
ATOM 701 C CA . ALA A 1 86 ? 8.086 -1.915 -8.648 1.00 87.81 86 ALA A CA 1
ATOM 702 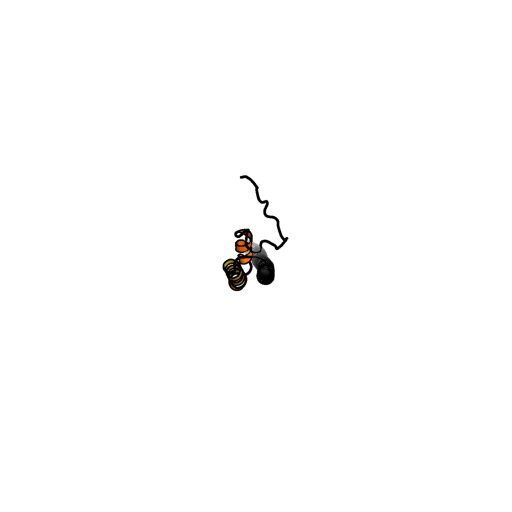C C . ALA A 1 86 ? 8.321 -2.847 -7.452 1.00 87.81 86 ALA A C 1
ATOM 704 O O . ALA A 1 8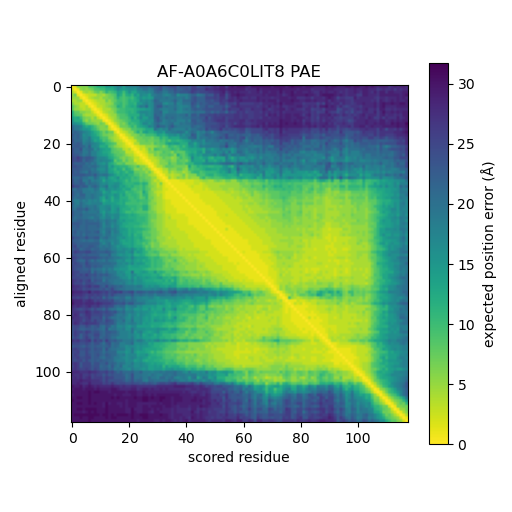6 ? 7.394 -3.114 -6.692 1.00 87.81 86 ALA A O 1
ATOM 705 N N . MET A 1 87 ? 9.556 -3.312 -7.249 1.00 84.12 87 MET A N 1
ATOM 706 C CA . MET A 1 87 ? 9.877 -4.258 -6.180 1.00 84.12 87 MET A CA 1
ATOM 707 C C . MET A 1 87 ? 9.931 -3.605 -4.792 1.00 84.12 87 MET A C 1
ATOM 709 O O . MET A 1 87 ? 9.460 -4.195 -3.824 1.00 84.12 87 MET A O 1
ATOM 713 N N . LEU A 1 88 ? 10.500 -2.400 -4.681 1.00 86.12 88 LEU A N 1
ATOM 714 C CA . LEU A 1 88 ? 10.690 -1.718 -3.394 1.00 86.12 88 LEU A CA 1
ATOM 715 C C . LEU A 1 88 ? 9.517 -0.814 -3.019 1.00 86.12 88 LEU A C 1
ATOM 717 O O . LEU A 1 88 ? 9.196 -0.674 -1.842 1.00 86.12 88 LEU A O 1
ATOM 721 N N . PHE A 1 89 ? 8.883 -0.198 -4.013 1.00 86.75 89 PHE A N 1
ATOM 722 C CA . PHE A 1 89 ? 7.859 0.818 -3.804 1.00 86.75 89 PHE A CA 1
ATOM 723 C C . PHE A 1 89 ? 6.487 0.416 -4.366 1.00 86.75 89 PHE A C 1
ATOM 725 O O . PHE A 1 89 ? 5.548 1.205 -4.279 1.00 86.75 89 PHE A O 1
ATOM 732 N N . GLY A 1 90 ? 6.330 -0.805 -4.897 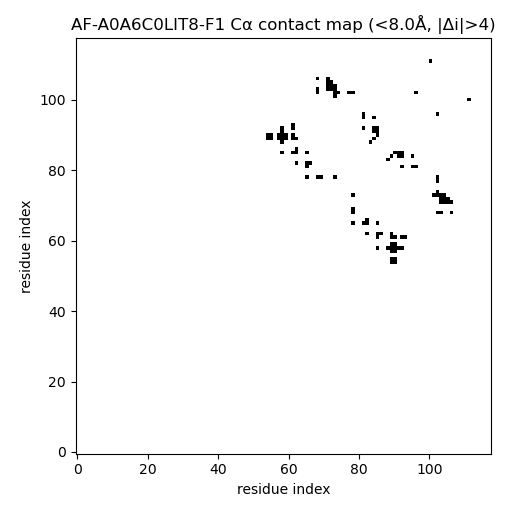1.00 86.44 90 GLY A N 1
ATOM 733 C CA . GLY A 1 90 ? 5.041 -1.392 -5.274 1.00 86.44 90 GLY A CA 1
ATOM 734 C C . GLY A 1 90 ? 4.206 -0.463 -6.162 1.00 86.44 90 GLY A C 1
ATOM 735 O O . GLY A 1 90 ? 4.590 -0.214 -7.306 1.00 86.44 90 GLY A O 1
ATOM 736 N N . PRO A 1 91 ? 3.084 0.092 -5.662 1.00 87.31 91 PRO A N 1
ATOM 737 C CA . PRO A 1 91 ? 2.215 0.963 -6.452 1.00 87.31 91 PRO A CA 1
ATOM 738 C C . PRO A 1 91 ? 2.860 2.293 -6.859 1.00 87.31 91 PRO A C 1
ATOM 740 O O . PRO A 1 91 ? 2.374 2.936 -7.788 1.00 87.31 91 PRO A O 1
ATOM 743 N N . PHE A 1 92 ? 3.960 2.724 -6.235 1.00 88.31 92 PHE A N 1
ATOM 744 C CA . PHE A 1 92 ? 4.643 3.939 -6.684 1.00 88.31 92 PHE A CA 1
ATOM 745 C C . PHE A 1 92 ? 5.285 3.792 -8.071 1.00 88.31 92 PHE A C 1
ATOM 747 O O . PHE A 1 92 ? 5.561 4.794 -8.730 1.00 88.31 92 PHE A O 1
ATOM 754 N N . TYR A 1 93 ? 5.458 2.558 -8.550 1.00 87.62 93 TYR A N 1
ATOM 755 C CA . TYR A 1 93 ? 5.821 2.265 -9.934 1.00 87.62 93 TYR A CA 1
ATOM 756 C C . TYR A 1 93 ? 4.952 3.003 -10.949 1.00 87.62 93 TYR A C 1
ATOM 758 O O . TYR A 1 93 ? 5.474 3.502 -11.940 1.00 87.62 93 TYR A O 1
ATOM 766 N N . TRP A 1 94 ? 3.650 3.135 -10.689 1.00 84.19 94 TRP A N 1
ATOM 767 C CA . TRP A 1 94 ? 2.732 3.799 -11.610 1.00 84.19 94 TRP A CA 1
ATOM 768 C C . TRP A 1 94 ? 3.082 5.277 -11.821 1.00 84.19 94 TRP A C 1
ATOM 770 O O . TRP A 1 94 ? 2.936 5.783 -12.929 1.00 84.19 94 TRP A O 1
ATOM 780 N N . PHE A 1 95 ? 3.634 5.958 -10.812 1.00 86.50 95 PHE A N 1
ATOM 781 C CA . PHE A 1 95 ? 4.123 7.330 -10.981 1.00 86.50 95 PHE A CA 1
ATOM 782 C C . PHE A 1 95 ? 5.369 7.387 -11.863 1.00 86.50 95 PHE A C 1
ATOM 784 O O . PHE A 1 95 ? 5.457 8.251 -12.732 1.00 86.50 95 PHE A O 1
ATOM 791 N N . PHE A 1 96 ? 6.314 6.461 -11.672 1.00 83.94 96 PHE A N 1
ATOM 792 C CA . PHE A 1 96 ? 7.493 6.355 -12.537 1.00 83.94 96 PHE A CA 1
ATOM 793 C C . PHE A 1 96 ? 7.088 6.063 -13.982 1.00 83.94 96 PHE A C 1
ATOM 795 O O . PHE A 1 96 ? 7.575 6.715 -14.904 1.00 83.94 96 PHE A O 1
ATOM 802 N N . TYR A 1 97 ? 6.146 5.136 -14.148 1.00 80.94 97 TYR A N 1
ATOM 803 C CA . TYR A 1 97 ? 5.576 4.770 -15.429 1.00 80.94 97 TYR A CA 1
ATOM 804 C C . TYR A 1 97 ? 4.983 5.998 -16.144 1.00 80.94 97 TYR A C 1
ATOM 806 O O . TYR A 1 97 ? 5.314 6.262 -17.294 1.00 80.94 97 TYR A O 1
ATOM 814 N N . ILE A 1 98 ? 4.132 6.779 -15.467 1.00 83.19 98 ILE A N 1
ATOM 815 C CA . ILE A 1 98 ? 3.475 7.957 -16.064 1.00 83.19 98 ILE A CA 1
ATOM 816 C C . ILE A 1 98 ? 4.484 9.073 -16.369 1.00 83.19 98 ILE A C 1
ATOM 818 O O . ILE A 1 98 ? 4.361 9.765 -17.377 1.00 83.19 98 ILE A O 1
ATOM 822 N N . TYR A 1 99 ? 5.481 9.265 -15.503 1.00 82.94 99 TYR A N 1
ATOM 823 C CA . TYR A 1 99 ? 6.462 10.339 -15.645 1.00 82.94 99 TYR A CA 1
ATOM 824 C C . TYR A 1 99 ? 7.449 10.101 -16.798 1.00 82.94 99 TYR A C 1
ATOM 826 O O . TYR A 1 99 ? 7.893 11.048 -17.448 1.00 82.94 99 TYR A O 1
ATOM 834 N N . LYS A 1 100 ? 7.807 8.842 -17.068 1.00 77.62 100 LYS A N 1
ATOM 835 C CA . LYS A 1 100 ? 8.730 8.473 -18.145 1.00 77.62 100 LYS A CA 1
ATOM 836 C C . LYS A 1 100 ? 7.958 7.982 -19.365 1.00 77.62 100 LYS A C 1
ATOM 838 O O . LYS A 1 100 ? 7.745 6.789 -19.526 1.00 77.62 100 LYS A O 1
ATOM 843 N N . SER A 1 101 ? 7.634 8.894 -20.282 1.00 67.62 101 SER A N 1
ATOM 844 C CA . SER A 1 101 ? 6.935 8.561 -21.535 1.00 67.62 101 SER A CA 1
ATOM 845 C C . SER A 1 101 ? 7.662 7.525 -22.399 1.00 67.62 101 SER A C 1
ATOM 847 O O . SER A 1 101 ? 7.010 6.773 -23.108 1.00 67.62 101 SER A O 1
ATOM 849 N N . THR A 1 102 ? 8.996 7.461 -22.321 1.00 69.94 102 THR A N 1
ATOM 850 C CA . THR A 1 102 ? 9.817 6.494 -23.065 1.00 69.94 102 THR A CA 1
ATOM 851 C C . THR A 1 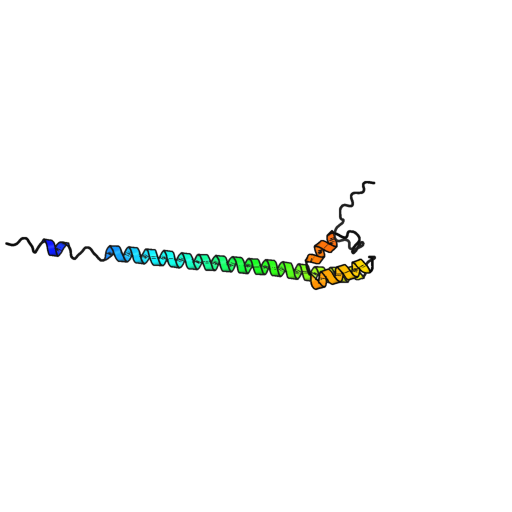102 ? 9.952 5.137 -22.381 1.00 69.94 102 THR A C 1
ATOM 853 O O . THR A 1 102 ? 10.485 4.195 -22.972 1.00 69.94 102 THR A O 1
ATOM 856 N N . TYR A 1 103 ? 9.527 5.031 -21.121 1.00 68.38 103 TYR A N 1
ATOM 857 C CA . TYR A 1 103 ? 9.595 3.791 -20.372 1.00 68.38 103 TYR A CA 1
ATOM 858 C C . TYR A 1 103 ? 8.494 2.859 -20.866 1.00 68.38 103 TYR A C 1
ATOM 860 O O . TYR A 1 103 ? 7.313 3.176 -20.786 1.00 68.38 103 TYR A O 1
ATOM 868 N N . CYS A 1 104 ? 8.894 1.699 -21.390 1.00 72.00 104 CYS A N 1
ATOM 869 C CA . CYS A 1 104 ? 7.964 0.727 -21.964 1.00 72.00 104 CYS A CA 1
ATOM 870 C C . CYS A 1 104 ? 7.166 1.268 -23.170 1.00 72.00 104 CYS A C 1
ATOM 872 O O . CYS A 1 104 ? 5.975 1.002 -23.317 1.00 72.00 104 CYS A O 1
ATOM 874 N N . ASN A 1 105 ? 7.858 1.984 -24.065 1.00 61.56 105 ASN A N 1
ATOM 875 C CA . ASN A 1 105 ? 7.363 2.691 -25.262 1.00 61.56 105 ASN A CA 1
ATOM 876 C C . ASN A 1 105 ? 6.517 1.873 -26.273 1.00 61.56 105 ASN A C 1
ATOM 878 O O . ASN A 1 105 ? 6.131 2.382 -27.321 1.00 61.56 105 ASN A O 1
ATOM 882 N N . SER A 1 106 ? 6.250 0.594 -26.016 1.00 53.56 106 SER A N 1
ATOM 883 C CA . SER A 1 106 ? 5.466 -0.295 -26.883 1.00 53.56 106 SER A CA 1
ATOM 884 C C . SER A 1 106 ? 4.410 -1.104 -26.126 1.00 53.56 106 SER A C 1
ATOM 886 O O . SER A 1 106 ? 3.856 -2.046 -26.685 1.00 53.56 106 SER A O 1
ATOM 888 N N . TYR A 1 107 ? 4.087 -0.733 -24.883 1.00 52.28 107 TYR A N 1
ATOM 889 C CA . TYR A 1 107 ? 2.913 -1.261 -24.191 1.00 52.28 107 TYR A CA 1
ATOM 890 C C . TYR A 1 107 ? 1.676 -0.428 -24.578 1.00 52.28 107 TYR A C 1
ATOM 892 O O . TYR A 1 107 ? 1.572 0.731 -24.168 1.00 52.28 107 TYR A O 1
ATOM 900 N N . PRO A 1 108 ? 0.717 -0.957 -25.362 1.00 46.56 108 PRO A N 1
ATOM 901 C CA . PRO A 1 108 ? -0.490 -0.223 -25.726 1.00 46.56 108 PRO A CA 1
ATOM 902 C C . PRO A 1 108 ? -1.482 -0.238 -24.552 1.00 46.56 108 PRO A C 1
ATOM 904 O O . PRO A 1 108 ? -2.495 -0.926 -24.607 1.00 46.56 108 PRO A O 1
ATOM 907 N N . ALA A 1 109 ? -1.192 0.473 -23.460 1.00 51.91 109 ALA A N 1
ATOM 908 C CA . ALA A 1 109 ? -2.133 0.595 -22.337 1.00 51.91 109 ALA A CA 1
ATOM 909 C C . ALA A 1 109 ? -2.709 2.007 -22.156 1.00 51.91 109 ALA A C 1
ATOM 911 O O . ALA A 1 109 ? -3.776 2.158 -21.569 1.00 51.91 109 ALA A O 1
ATOM 912 N N . TYR A 1 110 ? -2.075 3.040 -22.702 1.00 47.97 110 TYR A N 1
ATOM 913 C CA . TYR A 1 110 ? -2.597 4.408 -22.719 1.00 47.97 110 TYR A CA 1
ATOM 914 C C . TYR A 1 110 ? -1.732 5.190 -23.697 1.00 47.97 110 TYR A C 1
ATOM 916 O O . TYR A 1 110 ? -0.513 5.238 -23.572 1.00 47.97 110 TYR A O 1
ATOM 924 N N . MET A 1 111 ? -2.350 5.794 -24.703 1.00 45.56 111 MET A N 1
ATOM 925 C CA . MET A 1 111 ? -1.695 6.876 -25.422 1.00 45.56 111 MET A CA 1
ATOM 926 C C . MET A 1 111 ? -1.661 8.051 -24.438 1.00 45.56 111 MET A C 1
ATOM 928 O O . MET A 1 111 ? -2.738 8.555 -24.102 1.00 45.56 111 MET A O 1
ATOM 932 N N . PRO A 1 112 ? -0.504 8.523 -23.936 1.00 45.81 112 PRO A N 1
ATOM 933 C CA . PRO A 1 112 ? -0.457 9.922 -23.559 1.00 45.81 112 PRO A CA 1
ATOM 934 C C . PRO A 1 112 ? -0.837 10.693 -24.825 1.00 45.81 112 PRO A C 1
ATOM 936 O O . PRO A 1 112 ? -0.359 10.369 -25.914 1.00 45.81 112 PRO A O 1
ATOM 939 N N . VAL A 1 113 ? -1.745 11.660 -24.710 1.00 50.56 113 VAL A N 1
ATOM 940 C CA . VAL A 1 113 ? -1.983 12.626 -25.783 1.00 50.56 113 VAL A CA 1
ATOM 941 C C . VAL A 1 113 ? -0.648 13.328 -26.000 1.00 50.56 113 VAL A C 1
ATOM 943 O O . VAL A 1 113 ? -0.277 14.236 -25.259 1.00 50.56 113 VAL A O 1
ATOM 946 N N . VAL A 1 114 ? 0.124 12.832 -26.964 1.00 50.28 114 VAL A N 1
ATOM 947 C CA . VAL A 1 114 ? 1.303 13.504 -27.479 1.00 50.28 114 VAL A CA 1
ATOM 948 C C . VAL A 1 114 ? 0.743 14.733 -28.173 1.00 50.28 114 VAL A C 1
ATOM 950 O O . VAL A 1 114 ? 0.236 14.649 -29.290 1.00 50.28 114 VAL A O 1
ATOM 953 N N . ASN A 1 115 ? 0.747 15.865 -27.473 1.00 45.41 115 ASN A N 1
ATOM 954 C CA . ASN A 1 115 ? 0.595 17.148 -28.133 1.00 45.41 115 ASN A CA 1
ATOM 955 C C . ASN A 1 115 ? 1.815 17.311 -29.041 1.00 45.41 115 ASN A C 1
ATOM 957 O O . ASN A 1 115 ? 2.904 17.648 -28.585 1.00 45.41 115 ASN A O 1
ATOM 961 N N . TYR A 1 116 ? 1.611 16.998 -30.317 1.00 51.81 116 TYR A N 1
ATOM 962 C CA . TYR A 1 116 ? 2.450 17.432 -31.419 1.00 51.81 116 TYR A CA 1
ATOM 963 C C . TYR A 1 116 ? 2.232 18.936 -31.591 1.00 51.81 116 TYR A C 1
ATOM 965 O O . TYR A 1 116 ? 1.309 19.353 -32.284 1.00 51.81 116 TYR A O 1
ATOM 973 N N . TYR A 1 117 ? 3.059 19.740 -30.936 1.00 47.69 117 TYR A N 1
ATOM 974 C CA . TYR A 1 117 ? 3.311 21.107 -31.371 1.00 47.69 117 TYR A CA 1
ATOM 975 C C . TYR A 1 117 ? 4.823 21.335 -31.344 1.00 47.69 117 TYR A C 1
ATOM 977 O O . TYR A 1 117 ? 5.404 21.403 -30.265 1.00 47.69 117 TYR A O 1
ATOM 985 N N . ASP A 1 118 ? 5.370 21.329 -32.565 1.00 43.91 118 ASP A N 1
ATOM 986 C CA . ASP A 1 118 ? 6.639 21.867 -33.091 1.00 43.91 118 ASP A CA 1
ATOM 987 C C . ASP A 1 118 ? 7.891 21.905 -32.194 1.00 43.91 118 ASP A C 1
ATOM 989 O O . ASP A 1 118 ? 7.980 22.750 -31.273 1.00 43.91 118 ASP A O 1
#